Protein AF-A0AA37JAT9-F1 (afdb_monomer)

Secondary structure (DSSP, 8-state):
--HHHHHHHHHHHHHHHHTT-HHHHHHHHHTS-HHHHHHHHHHHHHHHHHHHHHH-GGGTT-SSPPP-HHHHHHHHHHHHHTHHHHTT-HHHHHHHHHHHHHH-SSTHHHHHHHHHHHHH-TT-HHHHHHHHHHHHHHHHHHHHHHHHHHHHHHHHHHS----------

Organism: NCBI:txid154046

pLDDT: mean 94.2, std 10.54, range [40.59, 98.81]

Solvent-accessible surface area (backbone atoms only — not comparable to full-atom values): 9039 Å² total; per-residue (Å²): 134,55,74,70,58,49,53,54,48,53,56,49,40,53,55,32,50,78,60,31,34,19,65,58,39,37,55,60,55,65,74,43,57,76,93,70,46,56,69,69,50,37,50,52,38,18,49,23,32,34,44,34,19,45,27,29,56,69,44,72,34,54,93,85,36,77,61,40,66,68,40,24,50,49,16,46,54,42,44,59,77,41,36,96,77,27,79,88,33,41,68,50,22,47,53,48,14,56,36,35,45,74,66,39,97,54,30,67,68,11,31,55,27,17,49,53,15,23,73,70,36,73,86,38,68,65,32,56,45,48,34,52,54,25,51,52,48,49,50,52,52,52,52,51,54,50,54,50,52,54,49,54,51,50,49,48,70,76,54,60,84,90,78,87,89,77,93,74,134

Radius of gyration: 22.41 Å; Cα contacts (8 Å, |Δi|>4): 179; chains: 1; bounding box: 37×34×90 Å

Nearest PDB structures (foldseek):
  3hym-assembly10_H  TM=7.065E-01  e=1.729E+00  Homo sapiens
  4j0u-assembly1_A  TM=6.835E-01  e=2.423E+00  Homo sapiens
  3zgq-assembly1_A  TM=6.623E-01  e=2.309E+00  Homo sapiens
  8tau-assembly1_S  TM=5.856E-01  e=1.359E+00  Homo sapiens
  6q6g-assembly1_Z  TM=4.031E-01  e=5.769E+00  Homo sapiens

Structure (mmCIF, N/CA/C/O backbone):
data_AF-A0AA37JAT9-F1
#
_entry.id   AF-A0AA37JAT9-F1
#
loop_
_atom_site.group_PDB
_atom_site.id
_atom_site.type_symbol
_atom_site.label_atom_id
_atom_site.label_alt_id
_atom_site.label_comp_id
_atom_site.label_asym_id
_atom_site.label_entity_id
_atom_site.label_seq_id
_atom_site.pdbx_PDB_ins_code
_atom_site.Cartn_x
_atom_site.Cartn_y
_atom_site.Cartn_z
_atom_site.occupancy
_atom_site.B_iso_or_equiv
_atom_site.auth_seq_id
_atom_site.auth_comp_id
_atom_site.auth_asym_id
_atom_site.auth_atom_id
_atom_site.pdbx_PDB_model_num
ATOM 1 N N . MET A 1 1 ? -19.771 2.301 15.778 1.00 84.62 1 MET A N 1
ATOM 2 C CA . MET A 1 1 ? -18.706 2.103 16.808 1.00 84.62 1 MET A CA 1
ATOM 3 C C . MET A 1 1 ? -18.424 3.403 17.576 1.00 84.62 1 MET A C 1
ATOM 5 O O . MET A 1 1 ? -18.535 4.468 16.978 1.00 84.62 1 MET A O 1
ATOM 9 N N . ASN A 1 2 ? -18.094 3.364 18.877 1.00 89.06 2 ASN A N 1
ATOM 10 C CA . ASN A 1 2 ? -17.697 4.569 19.630 1.00 89.06 2 ASN A CA 1
ATOM 11 C C . ASN A 1 2 ? -16.177 4.837 19.570 1.00 89.06 2 ASN A C 1
ATOM 13 O O . ASN A 1 2 ? -15.387 3.952 19.259 1.00 89.06 2 ASN A O 1
ATOM 17 N N . ARG A 1 3 ? -15.751 6.059 19.920 1.00 87.88 3 ARG A N 1
ATOM 18 C CA . ARG A 1 3 ? -14.344 6.493 19.802 1.00 87.88 3 ARG A CA 1
ATOM 19 C C . ARG A 1 3 ? -13.352 5.644 20.608 1.00 87.88 3 ARG A C 1
ATOM 21 O O . ARG A 1 3 ? -12.219 5.454 20.187 1.00 87.88 3 ARG A O 1
ATOM 28 N N . THR A 1 4 ? -13.743 5.163 21.786 1.00 93.25 4 THR A N 1
ATOM 29 C CA . THR A 1 4 ? -12.863 4.345 22.635 1.00 93.25 4 THR A CA 1
ATOM 30 C C . THR A 1 4 ? -12.699 2.937 22.072 1.00 93.25 4 THR A C 1
ATOM 32 O O . THR A 1 4 ? -11.610 2.376 22.150 1.00 93.25 4 THR A O 1
ATOM 35 N N . GLU A 1 5 ? -13.763 2.370 21.506 1.00 92.50 5 GLU A N 1
ATOM 36 C CA . GLU A 1 5 ? -13.711 1.091 20.790 1.00 92.50 5 GLU A CA 1
ATOM 37 C C . GLU A 1 5 ? -12.825 1.195 19.548 1.00 92.50 5 GLU A C 1
ATOM 39 O O . GLU A 1 5 ? -11.976 0.333 19.343 1.00 92.50 5 GLU A O 1
ATOM 44 N N . GLU A 1 6 ? -12.954 2.284 18.786 1.00 93.06 6 GLU A N 1
ATOM 45 C CA . GLU A 1 6 ? -12.131 2.551 17.604 1.00 93.06 6 GLU A CA 1
ATOM 46 C C . GLU A 1 6 ? -10.639 2.611 17.946 1.00 93.06 6 GLU A C 1
ATOM 48 O O . GLU A 1 6 ? -9.838 1.934 17.311 1.00 93.06 6 GLU A O 1
ATOM 53 N N . ILE A 1 7 ? -10.259 3.363 18.986 1.00 95.19 7 ILE A N 1
ATOM 54 C CA . ILE A 1 7 ? -8.855 3.473 19.417 1.00 95.19 7 ILE A CA 1
ATOM 55 C C . ILE A 1 7 ? -8.289 2.102 19.799 1.00 95.19 7 ILE A C 1
ATOM 57 O O . ILE A 1 7 ? -7.213 1.736 19.333 1.00 95.19 7 ILE A O 1
ATOM 61 N N . LYS A 1 8 ? -9.028 1.318 20.593 1.00 96.88 8 LYS A N 1
ATOM 62 C CA . LYS A 1 8 ? -8.596 -0.030 20.992 1.00 96.88 8 LYS A CA 1
ATOM 63 C C . LYS A 1 8 ? -8.449 -0.961 19.794 1.00 96.88 8 LYS A C 1
ATOM 65 O O . LYS A 1 8 ? -7.515 -1.757 19.752 1.00 96.88 8 LYS A O 1
ATOM 70 N N . LEU A 1 9 ? -9.365 -0.870 18.830 1.00 97.56 9 LEU A N 1
ATOM 71 C CA . LEU A 1 9 ? -9.269 -1.645 17.602 1.00 97.56 9 LEU A CA 1
ATOM 72 C C . LEU A 1 9 ? -8.021 -1.245 16.814 1.00 97.56 9 LEU A C 1
ATOM 74 O O . LEU A 1 9 ? -7.253 -2.118 16.438 1.00 97.56 9 LEU A O 1
ATOM 78 N N . LEU A 1 10 ? -7.772 0.049 16.613 1.00 97.31 10 LEU A N 1
ATOM 79 C CA . LEU A 1 10 ? -6.584 0.533 15.903 1.00 97.31 10 LEU A CA 1
ATOM 80 C C . LEU A 1 10 ? -5.285 0.049 16.558 1.00 97.31 10 LEU A C 1
ATOM 82 O O . LEU A 1 10 ? -4.396 -0.432 15.862 1.00 97.31 10 LEU A O 1
ATOM 86 N N . GLU A 1 11 ? -5.194 0.104 17.887 1.00 97.88 11 GLU A N 1
ATOM 87 C CA . GLU A 1 11 ? -4.058 -0.447 18.636 1.00 97.88 11 GLU A CA 1
ATOM 88 C C . GLU A 1 11 ? -3.897 -1.957 18.409 1.00 97.88 11 GLU A C 1
ATOM 90 O O . GLU A 1 11 ? -2.778 -2.443 18.230 1.00 97.88 11 GLU A O 1
ATOM 95 N N . GLN A 1 12 ? -5.002 -2.705 18.380 1.00 98.44 12 GLN A N 1
ATOM 96 C CA . GLN A 1 12 ? -4.990 -4.142 18.113 1.00 98.44 12 GLN A CA 1
ATOM 97 C C . GLN A 1 12 ? -4.560 -4.462 16.672 1.00 98.44 12 GLN A C 1
ATOM 99 O O . GLN A 1 12 ? -3.793 -5.401 16.458 1.00 98.44 12 GLN A O 1
ATOM 104 N N . LEU A 1 13 ? -4.997 -3.662 15.696 1.00 98.44 13 LEU A N 1
ATOM 105 C CA . LEU A 1 13 ? -4.606 -3.798 14.291 1.00 98.44 13 LEU A CA 1
ATOM 106 C C . LEU A 1 13 ? -3.102 -3.575 14.099 1.00 98.44 13 LEU A C 1
ATOM 108 O O . LEU A 1 13 ? -2.479 -4.285 13.317 1.00 98.44 13 LEU A O 1
ATOM 112 N N . GLU A 1 14 ? -2.491 -2.622 14.810 1.00 98.12 14 GLU A N 1
ATOM 113 C CA . GLU A 1 14 ? -1.032 -2.451 14.762 1.00 98.12 14 GLU A CA 1
ATOM 114 C C . GLU A 1 14 ? -0.293 -3.650 15.366 1.00 98.12 14 GLU A C 1
ATOM 116 O O . GLU A 1 14 ? 0.721 -4.081 14.816 1.00 98.12 14 GLU A O 1
ATOM 121 N N . GLN A 1 15 ? -0.811 -4.231 16.455 1.00 98.50 15 GLN A N 1
ATOM 122 C CA . GLN A 1 15 ? -0.214 -5.424 17.062 1.00 98.50 15 GLN A CA 1
ATOM 123 C C . GLN A 1 15 ? -0.232 -6.615 16.104 1.00 98.50 15 GLN A C 1
ATOM 125 O O . GLN A 1 15 ? 0.807 -7.242 15.906 1.00 98.50 15 GLN A O 1
ATOM 130 N N . TRP A 1 16 ? -1.380 -6.907 15.493 1.00 98.69 16 TRP A N 1
ATOM 131 C CA . TRP A 1 16 ? -1.501 -7.984 14.508 1.00 98.69 16 TRP A CA 1
ATOM 132 C C . TRP A 1 16 ? -0.636 -7.720 13.278 1.00 98.69 16 TRP A C 1
ATOM 134 O O . TRP A 1 16 ? 0.134 -8.584 12.871 1.00 98.69 16 TRP A O 1
ATOM 144 N N . ASN A 1 17 ? -0.650 -6.495 12.748 1.00 97.12 17 ASN A N 1
ATOM 145 C CA . ASN A 1 17 ? 0.204 -6.133 11.621 1.00 97.12 17 ASN A CA 1
ATOM 146 C C . ASN A 1 17 ? 1.697 -6.333 11.932 1.00 97.12 17 ASN A C 1
ATOM 148 O O . ASN A 1 17 ? 2.432 -6.786 11.068 1.00 97.12 17 ASN A O 1
ATOM 152 N N . SER A 1 18 ? 2.160 -6.016 13.146 1.00 97.44 18 SER A N 1
ATOM 153 C CA . SER A 1 18 ? 3.566 -6.228 13.538 1.00 97.44 18 SER A CA 1
ATOM 154 C C . SER A 1 18 ? 3.974 -7.697 13.700 1.00 97.44 18 SER A C 1
ATOM 156 O O . SER A 1 18 ? 5.163 -7.989 13.799 1.00 97.44 18 SER A O 1
ATOM 158 N N . LYS A 1 19 ? 3.001 -8.611 13.752 1.00 98.12 19 LYS A N 1
ATOM 159 C CA . LYS A 1 19 ? 3.200 -10.067 13.799 1.00 98.12 19 LYS A CA 1
ATOM 160 C C . LYS A 1 19 ? 2.926 -10.741 12.453 1.00 98.12 19 LYS A C 1
ATOM 162 O O . LYS A 1 19 ? 2.865 -11.970 12.393 1.00 98.12 19 LYS A O 1
ATOM 167 N N . ASP A 1 20 ? 2.720 -9.935 11.412 1.00 98.12 20 ASP A N 1
ATOM 168 C CA . ASP A 1 20 ? 2.294 -10.375 10.088 1.00 98.12 20 ASP A CA 1
ATOM 169 C C . ASP A 1 20 ? 0.974 -11.167 10.125 1.00 98.12 20 ASP A C 1
ATOM 171 O O . ASP A 1 20 ? 0.795 -12.130 9.393 1.00 98.12 20 ASP A O 1
ATOM 175 N N . GLU A 1 21 ? 0.046 -10.787 11.009 1.00 98.56 21 GLU A N 1
ATOM 176 C CA . GLU A 1 21 ? -1.297 -11.375 11.140 1.00 98.56 21 GLU A CA 1
ATOM 177 C C . GLU A 1 21 ? -2.312 -10.511 10.363 1.00 98.56 21 GLU A C 1
ATOM 179 O O . GLU A 1 21 ? -3.219 -9.877 10.919 1.00 98.56 21 GLU A O 1
ATOM 184 N N . TYR A 1 22 ? -2.127 -10.423 9.048 1.00 98.56 22 TYR A N 1
ATOM 185 C CA . TYR A 1 22 ? -2.890 -9.541 8.164 1.00 98.56 22 TYR A CA 1
ATOM 186 C C . TYR A 1 22 ? -4.332 -10.015 7.983 1.00 98.56 22 TYR A C 1
ATOM 188 O O . TYR A 1 22 ? -5.253 -9.193 8.031 1.00 98.56 22 TYR A O 1
ATOM 196 N N . SER A 1 23 ? -4.560 -11.327 7.883 1.00 98.62 23 SER A N 1
ATOM 197 C CA . SER A 1 23 ? -5.916 -11.890 7.792 1.00 98.62 23 SER A CA 1
ATOM 198 C C . SER A 1 23 ? -6.767 -11.556 9.020 1.00 98.62 23 SER A C 1
ATOM 200 O O . SER A 1 23 ? -7.964 -11.295 8.896 1.00 98.62 23 SER A O 1
ATO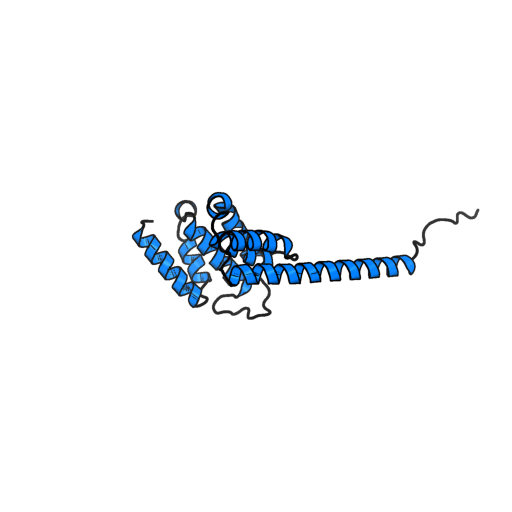M 202 N N . GLN A 1 24 ? -6.159 -11.492 10.211 1.00 98.62 24 GLN A N 1
ATOM 203 C CA . GLN A 1 24 ? -6.862 -11.090 11.436 1.00 98.62 24 GLN A CA 1
ATOM 204 C C . GLN A 1 24 ? -7.276 -9.617 11.394 1.00 98.62 24 GLN A C 1
ATOM 206 O O . GLN A 1 24 ? -8.388 -9.276 11.801 1.00 98.62 24 GLN A O 1
ATOM 211 N N . CYS A 1 25 ? -6.415 -8.749 10.851 1.00 98.75 25 CYS A N 1
ATOM 212 C CA . CYS A 1 25 ? -6.754 -7.345 10.635 1.00 98.75 25 CYS A CA 1
ATOM 213 C C . CYS A 1 25 ? -7.950 -7.200 9.686 1.00 98.75 25 CYS A C 1
ATOM 215 O O . CYS A 1 25 ? -8.886 -6.463 9.998 1.00 98.75 25 CYS A O 1
ATOM 217 N N . ILE A 1 26 ? -7.934 -7.922 8.560 1.00 98.81 26 ILE A N 1
ATOM 218 C CA . ILE A 1 26 ? -9.021 -7.919 7.570 1.00 98.81 26 ILE A CA 1
ATOM 219 C C . ILE A 1 26 ? -10.321 -8.370 8.230 1.00 98.81 26 ILE A C 1
ATOM 221 O O . ILE A 1 26 ? -11.290 -7.614 8.246 1.00 98.81 26 ILE A O 1
ATOM 225 N N . GLN A 1 27 ? -10.321 -9.544 8.866 1.00 98.69 27 GLN A N 1
ATOM 226 C CA . GLN A 1 27 ? -11.511 -10.101 9.508 1.00 98.69 27 GLN A CA 1
ATOM 227 C C . GLN A 1 27 ? -12.116 -9.140 10.542 1.00 98.69 27 GLN A C 1
ATOM 229 O O . GLN A 1 27 ? -13.336 -8.969 10.597 1.00 98.69 27 GLN A O 1
ATOM 234 N N . ALA A 1 28 ? -11.278 -8.504 11.363 1.00 98.50 28 ALA A N 1
ATOM 235 C CA . ALA A 1 28 ? -11.741 -7.589 12.398 1.00 98.50 28 ALA A CA 1
ATOM 236 C C . ALA A 1 28 ? -12.368 -6.311 11.824 1.00 98.50 28 ALA A C 1
ATOM 238 O O . ALA A 1 28 ? -13.386 -5.849 12.340 1.00 98.50 28 ALA A O 1
ATOM 239 N N . ILE A 1 29 ? -11.787 -5.740 10.764 1.00 98.44 29 ILE A N 1
ATOM 240 C CA . ILE A 1 29 ? -12.327 -4.527 10.137 1.00 98.44 29 ILE A CA 1
ATOM 241 C C . ILE A 1 29 ? -13.567 -4.856 9.299 1.00 98.44 29 ILE A C 1
ATOM 243 O O . ILE A 1 29 ? -14.531 -4.092 9.307 1.00 98.44 29 ILE A O 1
ATOM 247 N N . GLU A 1 30 ? -13.589 -5.987 8.596 1.00 98.31 30 GLU A N 1
ATOM 248 C CA . GLU A 1 30 ? -14.724 -6.361 7.749 1.00 98.31 30 GLU A CA 1
ATOM 249 C C . GLU A 1 30 ? -15.982 -6.725 8.532 1.00 98.31 30 GLU A C 1
ATOM 251 O O . GLU A 1 30 ? -17.090 -6.524 8.031 1.00 98.31 30 GLU A O 1
ATOM 256 N N . ALA A 1 31 ? -15.828 -7.162 9.785 1.00 97.88 31 ALA A N 1
ATOM 257 C CA . ALA A 1 31 ? -16.940 -7.335 10.715 1.00 97.88 31 ALA A CA 1
ATOM 258 C C . ALA A 1 31 ? -17.693 -6.020 11.006 1.00 97.88 31 ALA A C 1
ATOM 260 O O . ALA A 1 31 ? -18.841 -6.053 11.453 1.00 97.88 31 ALA A O 1
ATOM 261 N N . ILE A 1 32 ? -17.068 -4.867 10.751 1.00 97.25 32 ILE A N 1
ATOM 262 C CA . ILE A 1 32 ? -17.707 -3.553 10.827 1.00 97.25 32 ILE A CA 1
ATOM 263 C C . ILE A 1 32 ? -18.378 -3.266 9.475 1.00 97.25 32 ILE A C 1
ATOM 265 O O . ILE A 1 32 ? -17.716 -3.394 8.437 1.00 97.25 32 ILE A O 1
ATOM 269 N N . PRO A 1 33 ? -19.656 -2.840 9.446 1.00 96.94 33 PRO A N 1
ATOM 270 C CA . PRO A 1 33 ? -20.312 -2.413 8.213 1.00 96.94 33 PRO A CA 1
ATOM 271 C C . PRO A 1 33 ? -19.501 -1.338 7.489 1.00 96.94 33 PRO A C 1
ATOM 273 O O . PRO A 1 33 ? -18.974 -0.425 8.121 1.00 96.94 33 PRO A O 1
ATOM 276 N N . GLU A 1 34 ? -19.416 -1.414 6.162 1.00 95.12 34 GLU A N 1
ATOM 277 C CA . GLU A 1 34 ? -18.594 -0.504 5.352 1.00 95.12 34 GLU A CA 1
ATOM 278 C C . GLU A 1 34 ? -18.885 0.977 5.640 1.00 95.12 34 GLU A C 1
ATOM 280 O O . GLU A 1 34 ? -17.963 1.778 5.785 1.00 95.12 34 GLU A O 1
ATOM 285 N N . GLN A 1 35 ? -20.161 1.324 5.843 1.00 94.00 35 GLN A N 1
ATOM 286 C CA . GLN A 1 35 ? -20.597 2.694 6.130 1.00 94.00 35 GLN A CA 1
ATOM 287 C C . GLN A 1 35 ? -20.105 3.220 7.492 1.00 94.00 35 GLN A C 1
ATOM 289 O O . GLN A 1 35 ? -20.135 4.426 7.727 1.00 94.00 35 GLN A O 1
ATOM 294 N N . GLU A 1 36 ? -19.658 2.336 8.389 1.00 95.19 36 GLU A N 1
ATOM 295 C CA . GLU A 1 36 ? -19.163 2.672 9.728 1.00 95.19 36 GLU A CA 1
ATOM 296 C C . GLU A 1 36 ? -17.630 2.689 9.842 1.00 95.19 36 GLU A C 1
ATOM 298 O O . GLU A 1 36 ? -17.118 3.167 10.853 1.00 95.19 36 GLU A O 1
ATOM 303 N N . ARG A 1 37 ? -16.881 2.189 8.846 1.00 94.62 37 ARG A N 1
ATOM 304 C CA . ARG A 1 37 ? -15.409 2.064 8.928 1.00 94.62 37 ARG A CA 1
ATOM 305 C C . ARG A 1 37 ? -14.709 3.430 8.951 1.00 94.62 37 ARG A C 1
ATOM 307 O O . ARG A 1 37 ? -13.729 3.619 9.667 1.00 94.62 37 ARG A O 1
ATOM 314 N N . GLY A 1 38 ? -15.232 4.405 8.210 1.00 95.38 38 GLY A N 1
ATOM 315 C CA . GLY A 1 38 ? -14.601 5.719 8.073 1.00 95.38 38 GLY A CA 1
ATOM 316 C C . GLY A 1 38 ? -13.209 5.652 7.429 1.00 95.38 38 GLY A C 1
ATOM 317 O O . GLY A 1 38 ? -12.730 4.597 7.024 1.00 95.38 38 GLY A O 1
ATOM 318 N N . TYR A 1 39 ? -12.544 6.803 7.330 1.00 97.31 39 TYR A N 1
ATOM 319 C CA . TYR A 1 39 ? -11.276 6.938 6.607 1.00 97.31 39 TYR A CA 1
ATOM 320 C C . TYR A 1 39 ? -10.171 6.007 7.129 1.00 97.31 39 TYR A C 1
ATOM 322 O O . TYR A 1 39 ? -9.591 5.221 6.381 1.00 97.31 39 TYR A O 1
ATOM 330 N N . LEU A 1 40 ? -9.880 6.087 8.431 1.00 96.94 40 LEU A N 1
ATOM 331 C CA . LEU A 1 40 ? -8.696 5.452 8.999 1.00 96.94 40 LEU A CA 1
ATOM 332 C C . LEU A 1 40 ? -8.779 3.924 8.935 1.00 96.94 40 LEU A C 1
ATOM 334 O O . LEU A 1 40 ? -7.796 3.289 8.555 1.00 96.94 40 LEU A O 1
ATOM 338 N N . LEU A 1 41 ? -9.935 3.324 9.244 1.00 98.00 41 LEU A N 1
ATOM 339 C CA . LEU A 1 41 ? -10.089 1.873 9.122 1.00 98.00 41 LEU A CA 1
ATOM 340 C C . LEU A 1 41 ? -10.044 1.415 7.665 1.00 98.00 41 LEU A C 1
ATOM 342 O O . LEU A 1 41 ? -9.469 0.362 7.409 1.00 98.00 41 LEU A O 1
ATOM 346 N N . THR A 1 42 ? -10.563 2.191 6.709 1.00 98.50 42 THR A N 1
ATOM 347 C CA . THR A 1 42 ? -10.447 1.850 5.281 1.00 98.50 42 THR A CA 1
ATOM 348 C C . THR A 1 42 ? -8.987 1.823 4.825 1.00 98.50 42 THR A C 1
ATOM 350 O O . THR A 1 42 ? -8.564 0.868 4.173 1.00 98.50 42 THR A O 1
ATOM 353 N N . VAL A 1 43 ? -8.165 2.796 5.238 1.00 98.50 43 VAL A N 1
ATOM 354 C CA . VAL A 1 43 ? -6.722 2.782 4.924 1.00 98.50 43 VAL A CA 1
ATOM 355 C C . VAL A 1 43 ? -6.002 1.621 5.626 1.00 98.50 43 VAL A C 1
ATOM 357 O O . VAL A 1 43 ? -5.117 0.994 5.041 1.00 98.50 43 VAL A O 1
ATOM 360 N N . LYS A 1 44 ? -6.377 1.280 6.868 1.00 98.44 44 LYS A N 1
ATOM 361 C CA . LYS A 1 44 ? -5.813 0.117 7.583 1.00 98.44 44 LYS A CA 1
ATOM 362 C C . LYS A 1 44 ? -6.229 -1.215 6.951 1.00 98.44 44 LYS A C 1
ATOM 364 O O . LYS A 1 44 ? -5.400 -2.120 6.896 1.00 98.44 44 LYS A O 1
ATOM 369 N N . LEU A 1 45 ? -7.452 -1.311 6.429 1.00 98.81 45 LEU A N 1
ATOM 370 C CA . LEU A 1 45 ? -7.942 -2.471 5.686 1.00 98.81 45 LEU A CA 1
ATOM 371 C C . LEU A 1 45 ? -7.169 -2.646 4.381 1.00 98.81 45 LEU A C 1
ATOM 373 O O . LEU A 1 45 ? -6.656 -3.730 4.120 1.00 98.81 45 LEU A O 1
ATOM 377 N N . SER A 1 46 ? -6.988 -1.563 3.620 1.00 98.75 46 SER A N 1
ATOM 378 C CA . SER A 1 46 ? -6.138 -1.576 2.428 1.00 98.75 46 SER A CA 1
ATOM 379 C C . SER A 1 46 ? -4.711 -2.034 2.748 1.00 98.75 46 SER A C 1
ATOM 381 O O . SER A 1 46 ? -4.163 -2.880 2.040 1.00 98.75 46 SER A O 1
ATOM 383 N N . ARG A 1 47 ? -4.105 -1.547 3.847 1.00 98.69 47 ARG A N 1
ATOM 384 C CA . ARG A 1 47 ? -2.783 -2.028 4.287 1.00 98.69 47 ARG A CA 1
ATOM 385 C C . ARG A 1 47 ? -2.781 -3.534 4.522 1.00 98.69 47 ARG A C 1
ATOM 387 O O . ARG A 1 47 ? -1.852 -4.198 4.083 1.00 98.69 47 ARG A O 1
ATOM 394 N N . ALA A 1 48 ? -3.778 -4.054 5.230 1.00 98.75 48 ALA A N 1
ATOM 395 C CA . ALA A 1 48 ? -3.835 -5.474 5.544 1.00 98.75 48 ALA A CA 1
ATOM 396 C C . ALA A 1 48 ? -3.972 -6.324 4.271 1.00 98.75 48 ALA A C 1
ATOM 398 O O . ALA A 1 48 ? -3.225 -7.281 4.112 1.00 98.75 48 ALA A O 1
ATOM 399 N N . TYR A 1 49 ? -4.828 -5.919 3.328 1.00 98.81 49 TYR A N 1
ATOM 400 C CA . TYR A 1 49 ? -4.964 -6.588 2.032 1.00 98.81 49 TYR A CA 1
ATOM 401 C C . TYR A 1 49 ? -3.678 -6.562 1.205 1.00 98.81 49 TYR A C 1
ATOM 403 O O . TYR A 1 49 ? -3.225 -7.604 0.746 1.00 98.81 49 TYR A O 1
ATOM 411 N N . SER A 1 50 ? -3.056 -5.391 1.057 1.00 98.50 50 SER A N 1
ATOM 412 C CA . SER A 1 50 ? -1.805 -5.265 0.296 1.00 98.50 50 SER A CA 1
ATOM 413 C C . SER A 1 50 ? -0.652 -6.037 0.942 1.00 98.50 50 SER A C 1
ATOM 415 O O . SER A 1 50 ? 0.122 -6.677 0.239 1.00 98.50 50 SER A O 1
ATOM 417 N N . ASN A 1 51 ? -0.551 -6.043 2.272 1.00 98.19 51 ASN A N 1
ATOM 418 C CA . ASN A 1 51 ? 0.454 -6.845 2.963 1.00 98.19 51 ASN A CA 1
ATOM 419 C C . ASN A 1 51 ? 0.182 -8.351 2.825 1.00 98.19 51 ASN A C 1
ATOM 421 O O . ASN A 1 51 ? 1.119 -9.101 2.572 1.00 98.19 51 ASN A O 1
ATOM 425 N N . LEU A 1 52 ? 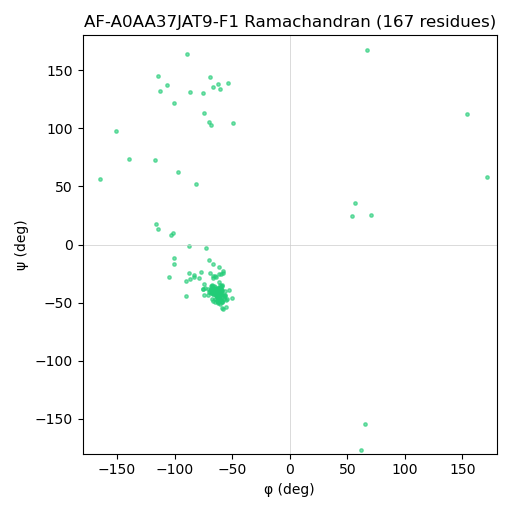-1.075 -8.794 2.936 1.00 98.44 52 LEU A N 1
ATOM 426 C CA . LEU A 1 52 ? -1.443 -10.196 2.724 1.00 98.44 52 LEU A CA 1
ATOM 427 C C . LEU A 1 52 ? -1.121 -10.645 1.293 1.00 98.44 52 LEU A C 1
ATOM 429 O O . LEU A 1 52 ? -0.570 -11.725 1.113 1.00 98.44 52 LEU A O 1
ATOM 433 N N . ALA A 1 53 ? -1.398 -9.795 0.301 1.00 98.06 53 ALA A N 1
ATOM 434 C CA . ALA A 1 53 ? -1.114 -10.069 -1.104 1.00 98.06 53 ALA A CA 1
ATOM 435 C C . ALA A 1 53 ? 0.377 -10.314 -1.368 1.00 98.06 53 ALA A C 1
ATOM 437 O O . ALA A 1 53 ? 0.736 -11.210 -2.125 1.00 98.06 53 ALA A O 1
ATOM 438 N N . VAL A 1 54 ? 1.241 -9.506 -0.747 1.00 97.19 54 VAL A N 1
ATOM 439 C CA . VAL A 1 54 ? 2.686 -9.499 -1.018 1.00 97.19 54 VAL A CA 1
ATOM 440 C C . VAL A 1 54 ? 3.440 -10.475 -0.118 1.00 97.19 54 VAL A C 1
ATOM 442 O O . VAL A 1 54 ? 4.307 -11.201 -0.587 1.00 97.19 54 VAL A O 1
ATOM 445 N N . LEU A 1 55 ? 3.128 -10.494 1.176 1.00 96.75 55 LEU A N 1
ATOM 446 C CA . LEU A 1 55 ? 3.915 -11.201 2.191 1.00 96.75 55 LEU A CA 1
ATOM 447 C C . LEU A 1 55 ? 3.246 -12.499 2.658 1.00 96.75 55 LEU A C 1
ATOM 449 O O . LEU A 1 55 ? 3.935 -13.426 3.091 1.00 96.75 55 LEU A O 1
AT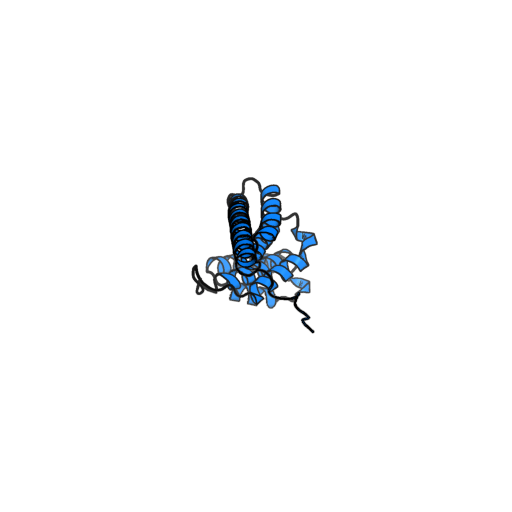OM 453 N N . GLY A 1 56 ? 1.916 -12.574 2.589 1.00 97.44 56 GLY A N 1
ATOM 454 C CA . GLY A 1 56 ? 1.144 -13.605 3.274 1.00 97.44 56 GLY A CA 1
ATOM 455 C C . GLY A 1 56 ? 1.202 -13.464 4.804 1.00 97.44 56 GLY A C 1
ATOM 456 O O . GLY A 1 56 ? 2.028 -12.729 5.355 1.00 97.44 56 GLY A O 1
ATOM 457 N N . ASP A 1 57 ? 0.331 -14.178 5.522 1.00 97.88 57 ASP A N 1
ATOM 458 C CA . ASP A 1 57 ? 0.424 -14.219 6.987 1.00 97.88 57 ASP A CA 1
ATOM 459 C C . ASP A 1 57 ? 1.753 -14.849 7.423 1.00 97.88 57 ASP A C 1
ATOM 461 O O . ASP A 1 57 ? 2.190 -15.848 6.853 1.00 97.88 57 ASP A O 1
ATOM 465 N N . HIS A 1 58 ? 2.405 -14.282 8.438 1.00 97.06 58 HIS A N 1
ATOM 466 C CA . HIS A 1 58 ? 3.712 -14.735 8.934 1.00 97.06 58 HIS A CA 1
ATOM 467 C C . HIS A 1 58 ? 4.808 -14.813 7.854 1.00 97.06 58 HIS A C 1
ATOM 469 O O . HIS A 1 58 ? 5.766 -15.577 7.997 1.00 97.06 58 HIS A O 1
ATOM 475 N N . GLY A 1 59 ? 4.672 -14.042 6.769 1.00 93.25 59 GLY A N 1
ATOM 476 C CA . GLY A 1 59 ? 5.669 -13.971 5.702 1.00 93.25 59 GLY A CA 1
ATOM 477 C C . GLY A 1 59 ? 5.762 -15.236 4.844 1.00 93.25 59 GLY A C 1
ATOM 478 O O . GLY A 1 59 ? 6.827 -15.510 4.290 1.00 93.25 59 GLY A O 1
ATOM 479 N N . VAL A 1 60 ? 4.691 -16.035 4.749 1.00 94.12 60 VAL A N 1
ATOM 480 C CA . VAL A 1 60 ? 4.693 -17.318 4.016 1.00 94.12 60 VAL A CA 1
ATOM 481 C C . VAL A 1 60 ? 5.073 -17.202 2.538 1.00 94.12 60 VAL A C 1
ATOM 483 O O . VAL A 1 60 ? 5.529 -18.192 1.969 1.00 94.12 60 VAL A O 1
ATOM 486 N N . HIS A 1 61 ? 4.920 -16.029 1.915 1.00 90.88 61 HIS A N 1
ATOM 487 C CA . HIS A 1 61 ? 5.322 -15.810 0.522 1.00 90.88 61 HIS A CA 1
ATOM 488 C C . HIS A 1 61 ? 6.842 -15.621 0.360 1.00 90.88 61 HIS A C 1
ATOM 490 O O . HIS A 1 61 ? 7.386 -15.914 -0.703 1.00 90.88 61 HIS A O 1
ATOM 496 N N . GLY A 1 62 ? 7.561 -15.200 1.407 1.00 89.69 62 GLY A N 1
ATOM 497 C CA . GLY A 1 62 ? 8.992 -14.895 1.319 1.00 89.69 62 GLY A CA 1
ATOM 498 C C . GLY A 1 62 ? 9.294 -13.687 0.420 1.00 89.69 62 GLY A C 1
ATOM 499 O O . GLY A 1 62 ? 8.468 -12.792 0.274 1.00 89.69 62 GLY A O 1
ATOM 500 N N . THR A 1 63 ? 10.502 -13.631 -0.153 1.00 85.69 63 THR A N 1
ATOM 501 C CA . THR A 1 63 ? 10.952 -12.502 -0.999 1.00 85.69 63 THR A CA 1
ATOM 502 C C . THR A 1 63 ? 10.589 -12.649 -2.471 1.00 85.69 63 THR A C 1
ATOM 504 O O . THR A 1 63 ? 10.486 -11.646 -3.168 1.00 85.69 63 THR A O 1
ATOM 507 N N . ASP A 1 64 ? 10.400 -13.888 -2.924 1.00 86.62 64 ASP A N 1
ATOM 508 C CA . ASP A 1 64 ? 10.215 -14.231 -4.339 1.00 86.62 64 ASP A CA 1
ATOM 509 C C . ASP A 1 64 ? 8.801 -14.782 -4.597 1.00 86.62 64 ASP A C 1
ATOM 511 O O . ASP A 1 64 ? 8.542 -15.417 -5.620 1.00 86.62 64 ASP A O 1
ATOM 515 N N . GLY A 1 65 ? 7.900 -14.604 -3.626 1.00 86.94 65 GLY A N 1
ATOM 516 C CA . GLY A 1 65 ? 6.518 -15.044 -3.717 1.00 86.94 65 GLY A CA 1
ATOM 517 C C . GLY A 1 65 ? 5.732 -14.234 -4.741 1.00 86.94 65 GLY A C 1
ATOM 518 O O . GLY A 1 65 ? 5.933 -13.030 -4.900 1.00 86.94 65 GLY A O 1
ATOM 519 N N . GLU A 1 66 ? 4.825 -14.913 -5.436 1.00 91.75 66 GLU A N 1
ATOM 520 C CA . GLU A 1 66 ? 3.893 -14.262 -6.350 1.00 91.75 66 GLU A CA 1
ATOM 521 C C . GLU A 1 66 ? 2.927 -13.371 -5.561 1.00 91.75 66 GLU A C 1
ATOM 523 O O . GLU A 1 66 ? 2.417 -13.760 -4.508 1.00 91.75 66 GLU A O 1
ATOM 528 N N . VAL A 1 67 ? 2.694 -12.161 -6.068 1.00 95.94 67 VAL A N 1
ATOM 529 C CA . VAL A 1 67 ? 1.726 -11.235 -5.481 1.00 95.94 67 VAL A CA 1
ATOM 530 C C . VAL A 1 67 ? 0.327 -11.700 -5.845 1.00 95.94 67 VAL A C 1
ATOM 532 O O . VAL A 1 67 ? 0.029 -11.907 -7.019 1.00 95.94 67 VAL A O 1
ATOM 535 N N . ASP A 1 68 ? -0.557 -11.793 -4.857 1.00 97.62 68 ASP A N 1
ATOM 536 C CA . ASP A 1 68 ? -1.976 -12.014 -5.129 1.00 97.62 68 ASP A CA 1
ATOM 537 C C . ASP A 1 68 ? -2.589 -10.766 -5.798 1.00 97.62 68 ASP A C 1
ATOM 539 O O . ASP A 1 68 ? -2.857 -9.744 -5.152 1.00 97.62 68 ASP A O 1
ATOM 543 N N . GLU A 1 69 ? -2.781 -10.846 -7.119 1.00 96.75 69 GLU A N 1
ATOM 544 C CA . GLU A 1 69 ? -3.281 -9.745 -7.952 1.00 96.75 69 GLU A CA 1
ATOM 545 C C . GLU A 1 69 ? -4.693 -9.280 -7.551 1.00 96.75 69 GLU A C 1
ATOM 547 O O . GLU A 1 69 ? -5.022 -8.092 -7.662 1.00 96.75 69 GLU A O 1
ATOM 552 N N . ASP A 1 70 ? -5.541 -10.185 -7.058 1.00 98.25 70 ASP A N 1
ATOM 553 C CA . ASP A 1 70 ? -6.902 -9.841 -6.653 1.00 98.25 70 ASP A CA 1
ATOM 554 C C . ASP A 1 70 ? -6.897 -9.067 -5.333 1.00 98.25 70 ASP A C 1
ATOM 556 O O . ASP A 1 70 ? -7.564 -8.031 -5.220 1.00 98.25 70 ASP A O 1
ATOM 560 N N . LEU A 1 71 ? -6.094 -9.505 -4.359 1.00 98.50 71 LEU A N 1
ATOM 561 C CA . LEU A 1 71 ? -5.958 -8.813 -3.076 1.00 98.50 71 LEU A CA 1
ATOM 562 C C . LEU A 1 71 ? -5.294 -7.439 -3.231 1.00 98.50 71 LEU A C 1
ATOM 564 O O . LEU A 1 71 ? -5.748 -6.470 -2.612 1.00 98.50 71 LEU A O 1
ATOM 568 N N . ILE A 1 72 ? -4.251 -7.312 -4.061 1.00 98.44 72 ILE A N 1
ATOM 569 C CA . ILE A 1 72 ? -3.577 -6.018 -4.253 1.00 98.44 72 ILE A CA 1
ATOM 570 C C . ILE A 1 72 ? -4.476 -5.016 -4.983 1.00 98.44 72 ILE A C 1
ATOM 572 O O . ILE A 1 72 ? -4.529 -3.842 -4.606 1.00 98.44 72 ILE A O 1
ATOM 576 N N . ARG A 1 73 ? -5.255 -5.470 -5.972 1.00 98.56 73 ARG A N 1
ATOM 577 C CA . ARG A 1 73 ? -6.249 -4.629 -6.648 1.00 98.56 73 ARG A CA 1
ATOM 578 C C . ARG A 1 73 ? -7.341 -4.187 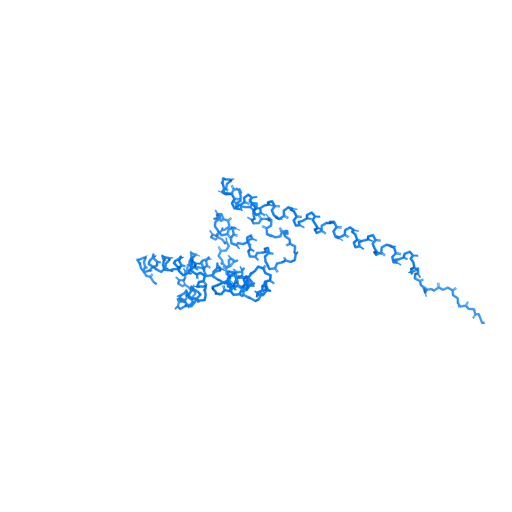-5.683 1.00 98.56 73 ARG A C 1
ATOM 580 O O . ARG A 1 73 ? -7.684 -3.008 -5.657 1.00 98.56 73 ARG A O 1
ATOM 587 N N . HIS A 1 74 ? -7.823 -5.091 -4.833 1.00 98.75 74 HIS A N 1
ATOM 588 C CA . HIS A 1 74 ? -8.806 -4.735 -3.817 1.00 98.75 74 HIS A CA 1
ATOM 589 C C . HIS A 1 74 ? -8.263 -3.703 -2.813 1.00 98.75 74 HIS A C 1
ATOM 591 O O . HIS A 1 74 ? -8.965 -2.763 -2.437 1.00 98.75 74 HIS A O 1
ATOM 597 N N . ALA A 1 75 ? -6.988 -3.810 -2.424 1.00 98.81 75 ALA A N 1
ATOM 598 C CA . ALA A 1 75 ? -6.334 -2.809 -1.583 1.00 98.81 75 ALA A CA 1
ATOM 599 C C . ALA A 1 75 ? -6.314 -1.413 -2.233 1.00 98.81 75 ALA A C 1
ATOM 601 O O . ALA A 1 75 ? -6.505 -0.416 -1.529 1.00 98.81 75 ALA A O 1
ATOM 602 N N . ILE A 1 76 ? -6.103 -1.337 -3.550 1.00 98.81 76 ILE A N 1
ATOM 603 C CA . ILE A 1 76 ? -6.155 -0.086 -4.319 1.00 98.81 76 ILE A CA 1
ATOM 604 C C . ILE A 1 76 ? -7.587 0.455 -4.368 1.00 98.81 76 ILE A C 1
ATOM 606 O O . ILE A 1 76 ? -7.788 1.624 -4.048 1.00 98.81 76 ILE A O 1
ATOM 610 N N . ASP A 1 77 ? -8.586 -0.379 -4.669 1.00 98.75 77 ASP A N 1
ATOM 611 C CA . ASP A 1 77 ? -9.998 0.037 -4.711 1.00 98.75 77 ASP A CA 1
ATOM 612 C C . ASP A 1 77 ? -10.454 0.654 -3.377 1.00 98.75 77 ASP A C 1
ATOM 614 O O . ASP A 1 77 ? -11.147 1.676 -3.344 1.00 98.75 77 ASP A O 1
ATOM 618 N N . LEU A 1 78 ? -10.009 0.079 -2.255 1.00 98.81 78 LEU A N 1
ATOM 619 C CA . LEU A 1 78 ?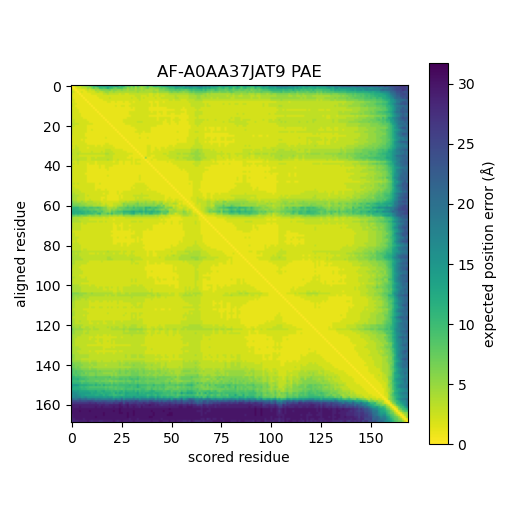 -10.256 0.626 -0.922 1.00 98.81 78 LEU A CA 1
ATOM 620 C C . LEU A 1 78 ? -9.634 2.018 -0.741 1.00 98.81 78 LEU A C 1
ATOM 622 O O . LEU A 1 78 ? -10.296 2.906 -0.203 1.00 98.81 78 LEU A O 1
ATOM 626 N N . LEU A 1 79 ? -8.397 2.243 -1.193 1.00 98.75 79 LEU A N 1
ATOM 627 C CA . LEU A 1 79 ? -7.748 3.560 -1.109 1.00 98.75 79 LEU A CA 1
ATOM 628 C C . LEU A 1 79 ? -8.443 4.583 -2.006 1.00 98.75 79 LEU A C 1
ATOM 630 O O . LEU A 1 79 ? -8.682 5.709 -1.566 1.00 98.75 79 LEU A O 1
ATOM 634 N N . GLU A 1 80 ? -8.812 4.182 -3.220 1.00 98.62 80 GLU A N 1
ATOM 635 C CA . GLU A 1 80 ? -9.549 5.011 -4.174 1.00 98.62 80 GLU A CA 1
ATOM 636 C C . GLU A 1 80 ? -10.902 5.458 -3.612 1.00 98.62 80 GLU A C 1
ATOM 638 O O . GLU A 1 80 ? -11.268 6.630 -3.741 1.00 98.62 80 GLU A O 1
ATOM 643 N N . SER A 1 81 ? -11.612 4.573 -2.901 1.00 98.44 81 SER A N 1
ATOM 644 C CA . SER A 1 81 ? -12.903 4.896 -2.273 1.00 98.44 81 SER A CA 1
ATOM 645 C C . SER A 1 81 ? -12.833 6.066 -1.280 1.00 98.44 81 SER A C 1
ATOM 647 O O . SER A 1 81 ? -13.825 6.766 -1.069 1.00 98.44 81 SER A O 1
ATOM 649 N N . VAL A 1 82 ? -11.651 6.319 -0.707 1.00 98.44 82 VAL A N 1
ATOM 650 C CA . VAL A 1 82 ? -11.394 7.401 0.254 1.00 98.44 82 VAL A CA 1
ATOM 651 C C . VAL A 1 82 ? -10.401 8.448 -0.262 1.00 98.44 82 VAL A C 1
ATOM 653 O O . VAL A 1 82 ? -9.878 9.246 0.520 1.00 98.44 82 VAL A O 1
ATOM 656 N N . ARG A 1 83 ? -10.165 8.505 -1.580 1.00 98.44 83 ARG A N 1
ATOM 657 C CA . ARG A 1 83 ? -9.220 9.438 -2.220 1.00 98.44 83 ARG A CA 1
ATOM 658 C C . ARG A 1 83 ? -9.415 10.888 -1.781 1.00 98.44 83 ARG A C 1
ATOM 660 O O . ARG A 1 83 ? -8.447 11.561 -1.447 1.00 98.44 83 ARG A O 1
ATOM 667 N N . THR A 1 84 ? -10.659 11.366 -1.747 1.00 98.06 84 THR A N 1
ATOM 668 C CA . THR A 1 84 ? -10.979 12.765 -1.397 1.00 98.06 84 THR A CA 1
ATOM 669 C C . THR A 1 84 ? -10.554 13.144 0.022 1.00 98.06 84 THR A C 1
ATOM 671 O O . THR A 1 84 ? -10.326 14.317 0.303 1.00 98.06 84 THR A O 1
ATOM 674 N N . GLN A 1 85 ? -10.445 12.164 0.922 1.00 98.12 85 GLN A N 1
ATOM 675 C CA . GLN A 1 85 ? -9.954 12.352 2.286 1.00 98.12 85 GLN A CA 1
ATOM 676 C C . GLN A 1 85 ? -8.432 12.166 2.374 1.00 98.12 85 GLN A C 1
ATOM 678 O O . GLN A 1 85 ? -7.800 12.802 3.214 1.00 98.12 85 GLN A O 1
ATOM 683 N N . GLY A 1 86 ? -7.859 11.302 1.528 1.00 97.94 86 GLY A N 1
ATOM 684 C CA . GLY A 1 86 ? -6.479 10.832 1.644 1.00 97.94 86 GLY A CA 1
ATOM 685 C C . GLY A 1 86 ? -5.443 11.482 0.728 1.00 97.94 86 GLY A C 1
ATOM 686 O O . GLY A 1 86 ? -4.258 11.393 1.022 1.00 97.94 86 GLY A O 1
ATOM 687 N N . GLU A 1 87 ? -5.822 12.173 -0.348 1.00 96.69 87 GLU A N 1
ATOM 688 C CA . GLU A 1 87 ? -4.842 12.692 -1.324 1.00 96.69 87 GLU A CA 1
ATOM 689 C C . GLU A 1 87 ? -3.813 13.676 -0.725 1.00 96.69 87 GLU A C 1
ATOM 691 O O . GLU A 1 87 ? -2.690 13.767 -1.217 1.00 96.69 87 GLU A O 1
ATOM 696 N N . ASN A 1 88 ? -4.160 14.352 0.378 1.00 97.75 88 ASN A N 1
ATOM 697 C CA . ASN A 1 88 ? -3.271 15.244 1.136 1.00 97.75 88 ASN A CA 1
ATOM 698 C C . ASN A 1 88 ? -2.691 14.598 2.414 1.00 97.75 88 ASN A C 1
ATOM 700 O O . ASN A 1 88 ? -2.096 15.290 3.240 1.00 97.75 88 ASN A O 1
ATOM 704 N N . ASP A 1 89 ? -2.874 13.290 2.604 1.00 98.44 89 ASP A N 1
ATOM 705 C CA . ASP A 1 89 ? -2.313 12.512 3.710 1.00 98.44 89 ASP A CA 1
ATOM 706 C C . ASP A 1 89 ? -1.064 11.747 3.226 1.00 98.44 89 ASP A C 1
ATOM 708 O O . ASP A 1 89 ? -1.157 10.934 2.293 1.00 98.44 89 ASP A O 1
ATOM 712 N N . PRO A 1 90 ? 0.119 11.964 3.837 1.00 98.38 90 PRO A N 1
ATOM 713 C CA . PRO A 1 90 ? 1.327 11.230 3.470 1.00 98.38 90 PRO A CA 1
ATOM 714 C C . PRO A 1 90 ? 1.166 9.714 3.637 1.00 98.38 90 PRO A C 1
ATOM 716 O O . PRO A 1 90 ? 1.677 8.951 2.819 1.00 98.38 90 PRO A O 1
ATOM 719 N N . TYR A 1 91 ? 0.421 9.250 4.644 1.00 98.19 91 TYR A N 1
ATOM 720 C CA . TYR A 1 91 ? 0.251 7.820 4.881 1.00 98.19 91 TYR A CA 1
ATOM 721 C C . TYR A 1 91 ? -0.596 7.160 3.787 1.00 98.19 91 TYR A C 1
ATOM 723 O O . TYR A 1 91 ? -0.232 6.088 3.304 1.00 98.19 91 TYR A O 1
ATOM 731 N N . TRP A 1 92 ? -1.672 7.798 3.323 1.00 98.75 92 TRP A N 1
ATOM 732 C CA . TRP A 1 92 ? -2.463 7.285 2.197 1.00 98.75 92 TRP A CA 1
ATOM 733 C C . TRP A 1 92 ? -1.656 7.250 0.899 1.00 98.75 92 TRP A C 1
ATOM 735 O O . TRP A 1 92 ? -1.648 6.223 0.220 1.00 98.75 92 TRP A O 1
ATOM 745 N N . ASN A 1 93 ? -0.893 8.311 0.606 1.00 98.75 93 ASN A N 1
ATOM 746 C CA . ASN A 1 93 ? -0.002 8.335 -0.557 1.00 98.75 93 ASN A CA 1
ATOM 747 C C . ASN A 1 93 ? 1.069 7.236 -0.471 1.00 98.75 93 ASN A C 1
ATOM 749 O O . ASN A 1 93 ? 1.345 6.579 -1.472 1.00 98.75 93 ASN A O 1
ATOM 753 N N . SER A 1 94 ? 1.603 6.954 0.724 1.00 98.50 94 SER A N 1
ATOM 754 C CA . SER A 1 94 ? 2.520 5.825 0.928 1.00 98.50 94 SER A CA 1
ATOM 755 C C . SER A 1 94 ? 1.869 4.482 0.575 1.00 98.50 94 SER A C 1
ATOM 757 O O . SER A 1 94 ? 2.474 3.657 -0.111 1.00 98.50 94 SER A O 1
ATOM 759 N N . ARG A 1 95 ? 0.610 4.262 0.987 1.00 98.62 95 ARG A N 1
ATOM 760 C CA . ARG A 1 95 ? -0.114 3.013 0.708 1.00 98.62 95 ARG A CA 1
ATOM 761 C C . ARG A 1 95 ? -0.455 2.870 -0.768 1.00 98.62 95 ARG A C 1
ATOM 763 O O . ARG A 1 95 ? -0.317 1.765 -1.289 1.00 98.62 95 ARG A O 1
ATOM 770 N N . MET A 1 96 ? -0.833 3.957 -1.438 1.00 98.69 96 MET A N 1
ATOM 771 C CA . MET A 1 96 ? -1.029 3.954 -2.887 1.00 98.69 96 MET A CA 1
ATOM 772 C C . MET A 1 96 ? 0.272 3.663 -3.629 1.00 98.69 96 MET A C 1
ATOM 774 O O . MET A 1 96 ? 0.287 2.783 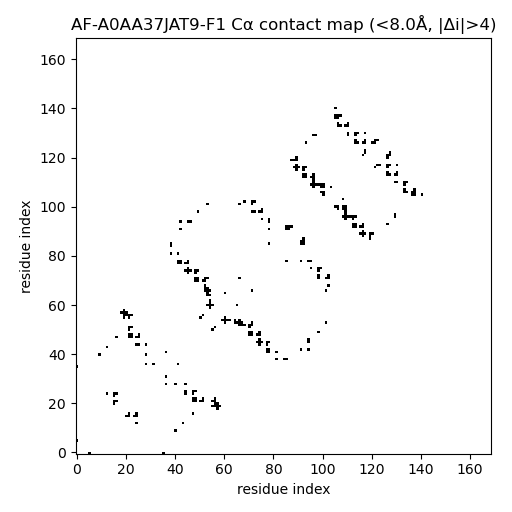-4.481 1.00 98.69 96 MET A O 1
ATOM 778 N N . GLY A 1 97 ? 1.372 4.328 -3.264 1.00 98.56 97 GLY A N 1
ATOM 779 C CA . GLY A 1 97 ? 2.677 4.131 -3.894 1.00 98.56 97 GLY A CA 1
ATOM 780 C C . GLY A 1 97 ? 3.125 2.671 -3.868 1.00 98.56 97 GLY A C 1
ATOM 781 O O . GLY A 1 97 ? 3.368 2.087 -4.922 1.00 98.56 97 GLY A O 1
ATOM 782 N N . TYR A 1 98 ? 3.151 2.047 -2.685 1.00 98.19 98 TYR A N 1
ATOM 783 C CA . TYR A 1 98 ? 3.520 0.633 -2.574 1.00 98.19 98 TYR A CA 1
ATOM 784 C C . TYR A 1 98 ? 2.523 -0.300 -3.267 1.00 98.19 98 TYR A C 1
ATOM 786 O O . TYR A 1 98 ? 2.945 -1.225 -3.953 1.00 98.19 98 TYR A O 1
ATOM 794 N N . SER A 1 99 ? 1.213 -0.065 -3.139 1.00 98.31 99 SER A N 1
ATOM 795 C CA . SER A 1 99 ? 0.225 -0.958 -3.763 1.00 98.31 99 SER A CA 1
ATOM 796 C C . SER A 1 99 ? 0.292 -0.900 -5.289 1.00 98.31 99 SER A C 1
ATOM 798 O O . SER A 1 99 ? 0.257 -1.936 -5.942 1.00 98.31 99 SER A O 1
ATOM 800 N N . CYS A 1 100 ? 0.457 0.293 -5.871 1.00 98.44 100 CYS A N 1
ATOM 801 C CA . CYS A 1 100 ? 0.631 0.460 -7.312 1.00 98.44 100 CYS A CA 1
ATOM 802 C C . CYS A 1 100 ? 1.930 -0.168 -7.823 1.00 98.44 100 CYS A C 1
ATOM 804 O O . CYS A 1 100 ? 1.916 -0.728 -8.915 1.00 98.44 100 CYS A O 1
ATOM 806 N N . LEU A 1 101 ? 3.019 -0.101 -7.048 1.00 97.44 101 LEU A N 1
ATOM 807 C CA . LEU A 1 101 ? 4.290 -0.726 -7.424 1.00 97.44 101 LEU A CA 1
ATOM 808 C C . LEU A 1 101 ? 4.152 -2.248 -7.541 1.00 97.44 101 LEU A C 1
ATOM 810 O O . LEU A 1 101 ? 4.733 -2.846 -8.435 1.00 97.44 101 LEU A O 1
ATOM 814 N N . MET A 1 102 ? 3.359 -2.859 -6.658 1.00 96.06 102 MET A N 1
ATOM 815 C CA . MET A 1 102 ? 3.132 -4.306 -6.677 1.00 96.06 102 MET A CA 1
ATOM 816 C C . MET A 1 102 ? 2.046 -4.736 -7.673 1.00 96.06 102 MET A C 1
ATOM 818 O O . MET A 1 102 ? 2.067 -5.870 -8.135 1.00 96.06 102 MET A O 1
ATOM 822 N N . ALA A 1 103 ? 1.089 -3.861 -7.996 1.00 96.88 103 ALA A N 1
ATOM 823 C CA . ALA A 1 103 ? -0.038 -4.189 -8.872 1.00 96.88 103 ALA A CA 1
ATOM 824 C C . ALA A 1 103 ? 0.253 -3.991 -10.366 1.00 96.88 103 ALA A C 1
ATOM 826 O O . ALA A 1 103 ? -0.364 -4.641 -11.211 1.00 96.88 103 ALA A O 1
ATOM 827 N N . TYR A 1 104 ? 1.134 -3.053 -10.716 1.00 96.19 104 TYR A N 1
ATOM 828 C CA . TYR A 1 104 ? 1.351 -2.657 -12.103 1.00 96.19 104 TYR A CA 1
ATOM 829 C C . TYR A 1 104 ? 2.749 -3.015 -12.580 1.00 96.19 104 TYR A C 1
ATOM 831 O O . TYR A 1 104 ? 3.727 -2.899 -11.855 1.00 96.19 104 TYR A O 1
ATOM 839 N N . ARG A 1 105 ? 2.848 -3.384 -13.861 1.00 93.81 105 ARG A N 1
ATOM 840 C CA . ARG A 1 105 ? 4.138 -3.694 -14.495 1.00 93.81 105 ARG A CA 1
ATOM 841 C C . ARG A 1 105 ? 5.081 -2.500 -14.586 1.00 93.81 105 ARG A C 1
ATOM 843 O O . ARG A 1 105 ? 6.278 -2.713 -14.696 1.00 93.81 105 ARG A O 1
ATOM 850 N N . SER A 1 106 ? 4.532 -1.287 -14.634 1.00 96.88 106 SER A N 1
ATOM 851 C CA . SER A 1 106 ? 5.316 -0.060 -14.703 1.00 96.88 106 SER A CA 1
ATOM 852 C C . SER A 1 106 ? 5.271 0.671 -13.372 1.00 96.88 106 SER A C 1
ATOM 854 O O . SER A 1 106 ? 4.191 0.855 -12.799 1.00 96.88 106 SER A O 1
ATOM 856 N N . ALA A 1 107 ? 6.418 1.180 -12.931 1.00 97.94 107 ALA A N 1
ATOM 857 C CA . ALA A 1 10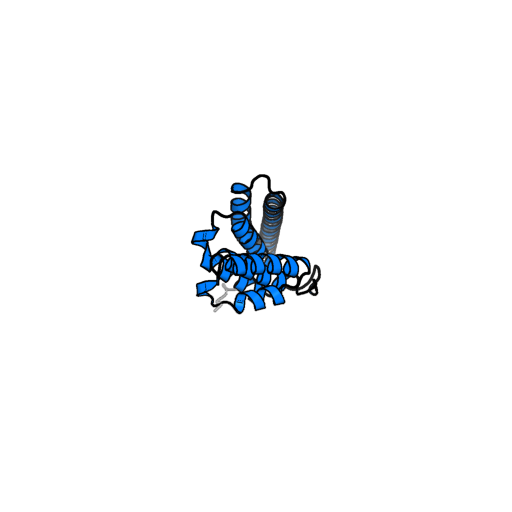7 ? 6.528 1.985 -11.719 1.00 97.94 107 ALA A CA 1
ATOM 858 C C . ALA A 1 107 ? 5.935 3.402 -11.866 1.00 97.94 107 ALA A C 1
ATOM 860 O O . ALA A 1 107 ? 5.875 4.147 -10.889 1.00 97.94 107 ALA A O 1
ATOM 861 N N . ALA A 1 108 ? 5.446 3.796 -13.049 1.00 98.38 108 ALA A N 1
ATOM 862 C CA . ALA A 1 108 ? 4.984 5.161 -13.321 1.00 98.38 108 ALA A CA 1
ATOM 863 C C . ALA A 1 108 ? 3.877 5.637 -12.365 1.00 98.38 108 ALA A C 1
ATOM 865 O O . ALA A 1 108 ? 3.939 6.747 -11.839 1.00 98.38 108 ALA A O 1
ATOM 866 N N . THR A 1 109 ? 2.870 4.801 -12.100 1.00 98.25 109 THR A N 1
ATOM 867 C CA . THR A 1 109 ? 1.783 5.167 -11.179 1.00 98.25 109 THR A CA 1
ATOM 868 C C . THR A 1 109 ? 2.270 5.234 -9.734 1.00 98.25 109 THR A C 1
ATOM 870 O O . THR A 1 109 ? 1.911 6.162 -9.012 1.00 98.25 109 THR A O 1
ATOM 873 N N . ALA A 1 110 ? 3.117 4.288 -9.318 1.00 98.69 110 ALA A N 1
ATOM 874 C CA . ALA A 1 110 ? 3.729 4.303 -7.993 1.00 98.69 110 ALA A CA 1
ATOM 875 C C . ALA A 1 110 ? 4.566 5.572 -7.774 1.00 98.69 110 ALA A C 1
ATOM 877 O O . ALA A 1 110 ? 4.476 6.193 -6.715 1.00 98.69 110 ALA A O 1
ATOM 878 N N . TYR A 1 111 ? 5.303 6.000 -8.801 1.00 98.75 111 TYR A N 1
ATOM 879 C CA . TYR A 1 111 ? 6.150 7.187 -8.769 1.00 98.75 111 TYR A CA 1
ATOM 880 C C . TYR A 1 111 ? 5.367 8.473 -8.495 1.00 98.75 111 TYR A C 1
ATOM 882 O O . TYR A 1 111 ? 5.813 9.311 -7.711 1.00 98.75 111 TYR A O 1
ATOM 890 N N . GLU A 1 112 ? 4.184 8.641 -9.093 1.00 98.69 112 GLU A N 1
ATOM 891 C CA . GLU A 1 112 ? 3.348 9.819 -8.837 1.00 98.69 112 GLU A CA 1
ATOM 892 C C . GLU A 1 112 ? 2.935 9.909 -7.362 1.00 98.69 112 GLU A C 1
ATOM 894 O O . GLU A 1 112 ? 3.124 10.951 -6.729 1.00 98.69 112 GLU A O 1
ATOM 899 N N . TYR A 1 113 ? 2.478 8.803 -6.769 1.00 98.75 113 TYR A N 1
ATOM 900 C CA . TYR A 1 113 ? 2.138 8.773 -5.344 1.00 98.75 113 TYR A CA 1
ATOM 901 C C . TYR A 1 113 ? 3.363 8.903 -4.437 1.00 98.75 113 TYR A C 1
ATOM 903 O O . TYR A 1 113 ? 3.288 9.566 -3.403 1.00 98.75 113 TYR A O 1
ATOM 911 N N . ALA A 1 114 ? 4.505 8.334 -4.828 1.00 98.75 114 ALA A N 1
ATOM 912 C CA . ALA A 1 114 ? 5.759 8.480 -4.098 1.00 98.75 114 ALA A CA 1
ATOM 913 C C . ALA A 1 114 ? 6.211 9.949 -4.044 1.00 98.75 114 ALA A C 1
ATOM 915 O O . ALA A 1 114 ? 6.592 10.438 -2.980 1.00 98.75 114 ALA A O 1
ATOM 916 N N . LYS A 1 115 ? 6.093 10.689 -5.155 1.00 98.75 115 LYS A N 1
ATOM 917 C CA . LYS A 1 115 ? 6.362 12.135 -5.195 1.00 98.75 115 LYS A CA 1
ATOM 918 C C . LYS A 1 115 ? 5.390 12.924 -4.323 1.00 98.75 115 LYS A C 1
ATOM 920 O O . LYS A 1 115 ? 5.829 13.821 -3.607 1.00 98.75 115 LYS A O 1
ATOM 925 N N . CYS A 1 116 ? 4.095 12.601 -4.351 1.00 98.69 116 CYS A N 1
ATOM 926 C CA . CYS A 1 116 ? 3.107 13.236 -3.474 1.00 98.69 116 CYS A CA 1
ATOM 927 C C . CYS A 1 116 ? 3.419 12.982 -1.993 1.00 98.69 116 CYS A C 1
ATOM 929 O O . CYS A 1 116 ? 3.433 13.924 -1.202 1.00 98.69 116 CYS A O 1
ATOM 931 N N . TRP A 1 117 ? 3.745 11.741 -1.621 1.00 98.75 117 TRP A N 1
ATOM 932 C CA . TRP A 1 117 ? 4.175 11.403 -0.264 1.00 98.75 117 TRP A CA 1
ATOM 933 C C . TRP A 1 117 ? 5.424 12.193 0.138 1.00 98.75 117 TRP A C 1
ATOM 935 O O . TRP A 1 117 ? 5.414 12.847 1.179 1.00 98.75 117 TRP A O 1
ATOM 945 N N . LEU A 1 118 ? 6.461 12.215 -0.705 1.00 98.75 118 LEU A N 1
ATOM 946 C CA . LEU A 1 118 ? 7.693 12.953 -0.428 1.00 98.75 118 LEU A CA 1
ATOM 947 C C . LEU A 1 118 ? 7.454 14.466 -0.308 1.00 98.75 118 LEU A C 1
ATOM 949 O O . LEU A 1 118 ? 8.055 15.117 0.539 1.00 98.75 118 LEU A O 1
ATOM 953 N N . ALA A 1 119 ? 6.556 15.038 -1.111 1.00 98.62 119 ALA A N 1
ATOM 954 C CA . ALA A 1 119 ? 6.204 16.453 -1.011 1.00 98.62 119 ALA A CA 1
ATOM 955 C C . ALA A 1 119 ? 5.504 16.791 0.318 1.00 98.62 119 ALA A C 1
ATOM 957 O O . ALA A 1 119 ? 5.726 17.867 0.874 1.00 98.62 119 ALA A O 1
ATOM 958 N N . LEU A 1 120 ? 4.675 15.878 0.833 1.00 98.50 120 LEU A N 1
ATOM 959 C CA . LEU A 1 120 ? 3.977 16.025 2.114 1.00 98.50 120 LEU A CA 1
ATOM 960 C C . LEU A 1 120 ? 4.882 15.723 3.321 1.00 98.50 120 LEU A C 1
ATOM 962 O O . LEU A 1 120 ? 4.668 16.278 4.398 1.00 98.50 120 LEU A O 1
ATOM 966 N N . ALA A 1 121 ? 5.885 14.857 3.151 1.00 98.25 121 ALA A N 1
ATOM 967 C CA . ALA A 1 121 ? 6.810 14.415 4.193 1.00 98.25 121 ALA A CA 1
ATOM 968 C C . ALA A 1 121 ? 8.260 14.321 3.657 1.00 98.25 121 ALA A C 1
ATOM 970 O O . ALA A 1 121 ? 8.779 13.221 3.457 1.00 98.25 121 ALA A O 1
ATOM 971 N N . PRO A 1 122 ? 8.946 15.459 3.436 1.00 98.31 122 PRO A N 1
ATOM 972 C CA . PRO A 1 122 ? 10.246 15.494 2.749 1.00 98.31 122 PRO A CA 1
ATOM 973 C C . PRO A 1 122 ? 11.381 14.808 3.517 1.00 98.31 122 PRO A C 1
ATOM 975 O O . PRO A 1 122 ? 12.324 14.300 2.907 1.00 98.31 122 PRO A O 1
ATOM 978 N N . ASP A 1 123 ? 11.280 14.770 4.846 1.00 98.12 123 ASP A N 1
ATOM 979 C CA . ASP A 1 123 ? 12.272 14.151 5.728 1.00 98.12 123 ASP A CA 1
ATOM 980 C C . ASP A 1 123 ? 12.027 12.648 5.948 1.00 98.12 123 ASP A C 1
ATOM 982 O O . ASP A 1 123 ? 12.805 12.010 6.656 1.00 98.12 123 ASP A O 1
ATOM 986 N N . ASP A 1 124 ? 10.964 12.070 5.368 1.00 98.31 124 ASP A N 1
ATOM 987 C CA . ASP A 1 124 ? 10.646 10.646 5.496 1.00 98.31 124 ASP A CA 1
ATOM 988 C C . ASP A 1 124 ? 11.606 9.798 4.634 1.00 98.31 124 ASP A C 1
ATOM 990 O O . ASP A 1 124 ? 11.548 9.847 3.396 1.00 98.31 124 ASP A O 1
ATOM 994 N N . PRO A 1 125 ? 12.487 8.981 5.245 1.00 98.44 125 PRO A N 1
ATOM 995 C CA . PRO A 1 125 ? 13.444 8.177 4.493 1.00 98.44 125 PRO A CA 1
ATOM 996 C C . PRO A 1 125 ? 12.782 7.131 3.591 1.00 98.44 125 PRO A C 1
ATOM 998 O O . PRO A 1 125 ? 13.361 6.760 2.567 1.00 98.44 125 PRO A O 1
ATOM 1001 N N . ALA A 1 126 ? 11.590 6.643 3.950 1.00 98.31 126 ALA A N 1
ATOM 1002 C CA . ALA A 1 126 ? 10.860 5.659 3.162 1.00 98.31 126 ALA A CA 1
ATOM 1003 C C . ALA A 1 126 ? 10.226 6.303 1.923 1.00 98.31 126 ALA A C 1
ATOM 1005 O O . ALA A 1 126 ? 10.314 5.723 0.840 1.00 98.31 126 ALA A O 1
ATOM 1006 N N . ALA A 1 127 ? 9.710 7.533 2.038 1.00 98.56 127 ALA A N 1
ATOM 1007 C CA . ALA A 1 127 ? 9.247 8.307 0.884 1.00 98.56 127 ALA A CA 1
ATOM 1008 C C . ALA A 1 127 ? 10.391 8.559 -0.108 1.00 98.56 127 ALA A C 1
ATOM 1010 O O . ALA A 1 127 ? 10.268 8.286 -1.303 1.00 98.56 127 ALA A O 1
ATOM 1011 N N . GLN A 1 128 ? 11.545 9.007 0.400 1.00 98.69 128 GLN A N 1
ATOM 1012 C CA . GLN A 1 128 ? 12.742 9.221 -0.416 1.00 98.69 128 GLN A CA 1
ATOM 1013 C C . GLN A 1 128 ? 13.222 7.930 -1.086 1.00 98.69 128 GLN A C 1
ATOM 1015 O O . GLN A 1 128 ? 13.684 7.963 -2.225 1.00 98.69 128 GLN A O 1
ATOM 1020 N N . LYS A 1 129 ? 13.148 6.795 -0.378 1.00 98.56 129 LYS A N 1
ATOM 1021 C CA . LYS A 1 129 ? 13.518 5.492 -0.934 1.00 98.56 129 LYS A CA 1
ATOM 1022 C C . LYS A 1 129 ? 12.577 5.093 -2.066 1.00 98.56 129 LYS A C 1
ATOM 1024 O O . LYS A 1 129 ? 13.073 4.770 -3.135 1.00 98.56 129 LYS A O 1
ATOM 1029 N N . LEU A 1 130 ? 11.263 5.165 -1.860 1.00 98.44 130 LEU A N 1
ATOM 1030 C CA . LEU A 1 130 ? 10.293 4.745 -2.871 1.00 98.44 130 LEU A CA 1
ATOM 1031 C C . LEU A 1 130 ? 10.404 5.575 -4.159 1.00 98.44 130 LEU A C 1
ATOM 1033 O O . LEU A 1 130 ? 10.300 5.018 -5.246 1.00 98.44 130 LEU A O 1
ATOM 1037 N N . VAL A 1 131 ? 10.664 6.883 -4.049 1.00 98.75 131 VAL A N 1
ATOM 1038 C CA . VAL A 1 131 ? 10.946 7.747 -5.210 1.00 98.75 131 VAL A CA 1
ATOM 1039 C C . VAL A 1 131 ? 12.161 7.239 -5.989 1.00 98.75 131 VAL A C 1
ATOM 1041 O O . VAL A 1 131 ? 12.049 7.049 -7.196 1.00 98.75 131 VAL A O 1
ATOM 1044 N N . ARG A 1 132 ? 13.284 6.962 -5.308 1.00 98.69 132 ARG A N 1
ATOM 1045 C CA . ARG A 1 132 ? 14.497 6.432 -5.956 1.00 98.69 132 ARG A CA 1
ATOM 1046 C C . ARG A 1 132 ? 14.271 5.063 -6.594 1.00 98.69 132 ARG A C 1
ATOM 1048 O O . ARG A 1 132 ? 14.681 4.868 -7.729 1.00 98.69 132 ARG A O 1
ATOM 1055 N N . ASP A 1 133 ? 13.605 4.151 -5.886 1.00 98.25 133 ASP A N 1
ATOM 1056 C CA . ASP A 1 133 ? 13.299 2.813 -6.407 1.00 98.25 133 ASP A CA 1
ATOM 1057 C C . ASP A 1 133 ? 12.457 2.924 -7.696 1.00 98.25 133 ASP A C 1
ATOM 1059 O O . ASP A 1 133 ? 12.736 2.265 -8.692 1.00 98.25 133 ASP A O 1
ATOM 1063 N N . CYS A 1 134 ? 11.447 3.803 -7.715 1.00 98.62 134 CYS A N 1
ATOM 1064 C CA . CYS A 1 134 ? 10.631 4.029 -8.910 1.00 98.62 134 CYS A CA 1
ATOM 1065 C C . CYS A 1 134 ? 11.434 4.641 -10.068 1.00 98.62 134 CYS A C 1
ATOM 1067 O O . CYS A 1 134 ? 11.186 4.297 -11.220 1.00 98.62 134 CYS A O 1
ATOM 1069 N N . GLU A 1 135 ? 12.365 5.558 -9.790 1.00 98.56 135 GLU A N 1
ATOM 1070 C CA . GLU A 1 135 ? 13.244 6.137 -10.814 1.00 98.56 135 GLU A CA 1
ATOM 1071 C C . GLU A 1 135 ? 14.127 5.066 -11.461 1.00 98.56 135 GLU A C 1
ATOM 1073 O O . GLU A 1 135 ? 14.197 5.015 -12.688 1.00 98.56 135 GLU A O 1
ATOM 1078 N N . GLU A 1 136 ? 14.715 4.177 -10.657 1.00 98.44 136 GLU A N 1
ATOM 1079 C CA . GLU A 1 136 ? 15.523 3.046 -11.127 1.00 98.44 136 GLU A CA 1
ATOM 1080 C C . GLU A 1 136 ? 14.702 2.103 -12.019 1.00 98.44 136 GLU A C 1
ATOM 1082 O O . GLU A 1 136 ? 15.077 1.864 -13.168 1.00 98.44 136 GLU A O 1
ATOM 1087 N N . TYR A 1 137 ? 13.522 1.666 -11.565 1.00 97.88 137 TYR A N 1
ATOM 1088 C CA . TYR A 1 137 ? 12.644 0.813 -12.376 1.00 97.88 137 TYR A CA 1
ATOM 1089 C C . TYR A 1 137 ? 12.220 1.480 -13.690 1.00 97.88 137 TYR A C 1
ATOM 1091 O O . TYR A 1 137 ? 12.238 0.847 -14.744 1.00 97.88 137 TYR A O 1
ATOM 1099 N N . LEU A 1 138 ? 11.894 2.775 -13.672 1.00 98.25 138 LEU A N 1
ATOM 1100 C CA . LEU A 1 138 ? 11.524 3.507 -14.887 1.00 98.25 138 LEU A CA 1
ATOM 1101 C C . LEU A 1 138 ? 12.693 3.665 -15.870 1.00 98.25 138 LEU A C 1
ATOM 1103 O O . LEU A 1 138 ? 12.464 3.799 -17.075 1.00 98.25 138 LEU A O 1
ATOM 1107 N N . GLU A 1 139 ? 13.935 3.712 -15.392 1.00 98.25 139 GLU A N 1
ATOM 1108 C CA . GLU A 1 139 ? 15.122 3.697 -16.251 1.00 98.25 139 GLU A CA 1
ATOM 1109 C C . GLU A 1 139 ? 15.335 2.320 -16.888 1.00 98.25 139 GLU A C 1
ATOM 1111 O O . GLU A 1 139 ? 15.562 2.242 -18.100 1.00 98.25 139 GLU A O 1
ATOM 1116 N N . GLU A 1 140 ? 15.180 1.243 -16.116 1.00 97.06 140 GLU A N 1
ATOM 1117 C CA . GLU A 1 140 ? 15.240 -0.135 -16.619 1.00 97.06 140 GLU A CA 1
ATOM 1118 C C . GLU A 1 140 ? 14.150 -0.412 -17.663 1.00 97.06 140 GLU A C 1
ATOM 1120 O O . GLU A 1 140 ? 14.444 -0.932 -18.742 1.00 97.06 140 GLU A O 1
ATOM 1125 N N . GLU A 1 141 ? 12.907 0.001 -17.397 1.00 96.31 141 GLU A N 1
ATOM 1126 C CA . GLU A 1 141 ? 11.780 -0.104 -18.333 1.00 96.31 141 GLU A CA 1
ATOM 1127 C C . GLU A 1 141 ? 12.106 0.555 -19.682 1.00 96.31 141 GLU A C 1
ATOM 1129 O O . GLU A 1 141 ? 11.905 -0.047 -20.741 1.00 96.31 141 GLU A O 1
ATOM 1134 N N . LYS A 1 142 ? 12.669 1.772 -19.661 1.00 96.44 142 LYS A N 1
ATOM 1135 C CA . LYS A 1 142 ? 13.079 2.491 -20.880 1.00 96.44 142 LYS A CA 1
ATOM 1136 C C . LYS A 1 142 ? 14.202 1.770 -21.618 1.00 96.44 142 LYS A C 1
ATOM 1138 O O . LYS A 1 142 ? 14.182 1.720 -22.848 1.00 96.44 142 LYS A O 1
ATOM 1143 N N . ALA A 1 143 ? 15.186 1.236 -20.896 1.00 97.00 143 ALA A N 1
ATOM 1144 C CA . ALA A 1 143 ? 16.294 0.500 -21.498 1.00 97.00 143 ALA A CA 1
ATOM 1145 C C . ALA A 1 143 ? 15.803 -0.776 -22.203 1.00 97.00 143 ALA A C 1
ATOM 1147 O O . ALA A 1 143 ? 16.204 -1.044 -23.337 1.00 97.00 143 ALA A O 1
ATOM 1148 N N . LEU A 1 144 ? 14.886 -1.517 -21.575 1.00 95.62 144 LEU A N 1
ATOM 1149 C CA . LEU A 1 144 ? 14.252 -2.698 -22.166 1.00 95.62 144 LEU A CA 1
ATOM 1150 C C . LEU A 1 144 ? 13.412 -2.341 -23.396 1.00 95.62 144 LEU A C 1
ATOM 1152 O O . LEU A 1 144 ? 13.477 -3.038 -24.406 1.00 95.62 144 LEU A O 1
ATOM 1156 N N . GLU A 1 145 ? 12.652 -1.246 -23.350 1.00 94.94 145 GLU A N 1
ATOM 1157 C CA . GLU A 1 145 ? 11.864 -0.786 -24.499 1.00 94.94 145 GLU A CA 1
ATOM 1158 C C . GLU A 1 145 ? 12.756 -0.447 -25.707 1.00 94.94 145 GLU A C 1
ATOM 1160 O O . GLU A 1 145 ? 12.399 -0.748 -26.849 1.00 94.94 145 GLU A O 1
ATOM 1165 N N . LEU A 1 146 ? 13.925 0.156 -25.473 1.00 95.81 146 LEU A N 1
ATOM 1166 C CA . LEU A 1 146 ? 14.902 0.447 -26.525 1.00 95.81 146 LEU A CA 1
ATOM 1167 C C . LEU A 1 146 ? 15.495 -0.834 -27.127 1.00 95.81 146 LEU A C 1
ATOM 1169 O O . LEU A 1 146 ? 15.481 -0.975 -28.349 1.00 95.81 146 LEU A O 1
ATOM 1173 N N . ASP A 1 147 ? 15.940 -1.784 -26.300 1.00 96.06 147 ASP A N 1
ATOM 1174 C CA . ASP A 1 147 ? 16.465 -3.079 -26.769 1.00 96.06 147 ASP A CA 1
ATOM 1175 C C . ASP A 1 147 ? 15.415 -3.855 -27.582 1.00 96.06 147 ASP A C 1
ATOM 1177 O O . ASP A 1 147 ? 15.719 -4.400 -28.645 1.00 96.06 147 ASP A O 1
ATOM 1181 N N . LEU A 1 148 ? 14.148 -3.848 -27.152 1.00 94.25 148 LEU A N 1
ATOM 1182 C CA . LEU A 1 148 ? 13.056 -4.463 -27.910 1.00 94.25 148 LEU A CA 1
ATOM 1183 C C . LEU A 1 148 ? 12.863 -3.805 -29.281 1.00 94.25 148 LEU A C 1
ATOM 1185 O O . LEU A 1 148 ? 12.768 -4.515 -30.282 1.00 94.25 148 LEU A O 1
ATOM 1189 N N . LYS A 1 149 ? 12.867 -2.469 -29.354 1.00 94.69 149 LYS A N 1
ATOM 1190 C CA . LYS A 1 149 ? 12.757 -1.737 -30.629 1.00 94.69 149 LYS A CA 1
ATOM 1191 C C . LYS A 1 149 ? 13.919 -2.046 -31.569 1.00 94.69 149 LYS A C 1
ATOM 1193 O O . LYS A 1 149 ? 13.699 -2.268 -32.758 1.00 94.69 149 LYS A O 1
ATOM 1198 N N . GLU A 1 150 ? 15.145 -2.105 -31.054 1.00 94.50 150 GLU A N 1
ATOM 1199 C CA . GLU A 1 150 ? 16.322 -2.471 -31.851 1.00 94.50 150 GLU A CA 1
ATOM 1200 C C . GLU A 1 150 ? 16.203 -3.895 -32.410 1.00 94.50 150 GLU A C 1
ATOM 1202 O O . GLU A 1 150 ? 16.455 -4.124 -33.598 1.00 94.50 150 GLU A O 1
ATOM 1207 N N . ARG A 1 151 ? 15.748 -4.853 -31.594 1.00 94.06 151 ARG A N 1
ATOM 1208 C CA . ARG A 1 151 ? 15.496 -6.234 -32.039 1.00 94.06 151 ARG A CA 1
ATOM 1209 C C . ARG A 1 151 ? 14.405 -6.307 -33.101 1.00 94.06 151 ARG A C 1
ATOM 1211 O O . ARG A 1 151 ? 14.584 -6.997 -34.103 1.00 94.06 151 ARG A O 1
ATOM 1218 N N . GLU A 1 152 ? 13.301 -5.585 -32.924 1.00 93.44 152 GLU A N 1
ATOM 1219 C CA . GLU A 1 152 ? 12.224 -5.498 -33.918 1.00 93.44 152 GLU A CA 1
ATOM 1220 C C . GLU A 1 152 ? 12.717 -4.924 -35.254 1.00 93.44 152 GLU A C 1
ATOM 1222 O O . GLU A 1 152 ? 12.318 -5.394 -36.323 1.00 93.44 152 GLU A O 1
ATOM 1227 N N . GLU A 1 153 ? 13.614 -3.935 -35.224 1.00 92.81 153 GLU A N 1
ATOM 1228 C CA . GLU A 1 153 ? 14.233 -3.389 -36.431 1.00 92.81 153 GLU A CA 1
ATOM 1229 C C . GLU A 1 153 ? 15.166 -4.381 -37.131 1.00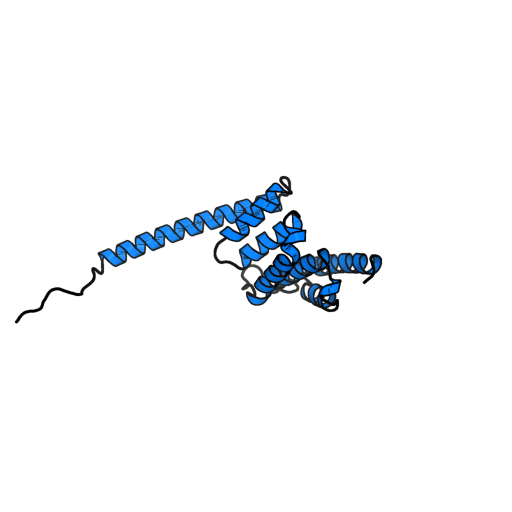 92.81 153 GLU A C 1
ATOM 1231 O O . GLU A 1 153 ? 15.184 -4.422 -38.365 1.00 92.81 153 GLU A O 1
ATOM 1236 N N . ILE A 1 154 ? 15.943 -5.166 -36.379 1.00 92.06 154 ILE A N 1
ATOM 1237 C CA . ILE A 1 154 ? 16.792 -6.229 -36.938 1.00 92.06 154 ILE A CA 1
ATOM 1238 C C . ILE A 1 154 ? 15.915 -7.273 -37.627 1.00 92.06 154 ILE A C 1
ATOM 1240 O O . ILE A 1 154 ? 16.130 -7.554 -38.805 1.00 92.06 154 ILE A O 1
ATOM 1244 N N . ILE A 1 155 ? 14.876 -7.762 -36.944 1.00 91.00 155 ILE A N 1
ATOM 1245 C CA . ILE A 1 155 ? 13.926 -8.731 -37.506 1.00 91.00 155 ILE A CA 1
ATOM 1246 C C . ILE A 1 155 ? 13.316 -8.180 -38.797 1.00 91.00 155 ILE A C 1
ATOM 1248 O O . ILE A 1 155 ? 13.353 -8.847 -39.824 1.00 91.00 155 ILE A O 1
ATOM 1252 N N . ARG A 1 156 ? 12.841 -6.928 -38.798 1.00 91.00 156 ARG A N 1
ATOM 1253 C CA . ARG A 1 156 ? 12.274 -6.287 -39.998 1.00 91.00 156 ARG A CA 1
ATOM 1254 C C . ARG A 1 156 ? 13.261 -6.225 -41.170 1.00 91.00 156 ARG A C 1
ATOM 1256 O O . ARG A 1 156 ? 12.843 -6.324 -42.320 1.00 91.00 156 ARG A O 1
ATOM 1263 N N . LYS A 1 157 ? 14.555 -6.023 -40.902 1.00 88.81 157 LYS A N 1
ATOM 1264 C CA . LYS A 1 157 ? 15.606 -5.999 -41.936 1.00 88.81 157 LYS A CA 1
ATOM 1265 C C . LYS A 1 157 ? 15.930 -7.401 -42.464 1.00 88.81 157 LYS A C 1
ATOM 1267 O O . LYS A 1 157 ? 16.247 -7.526 -43.644 1.00 88.81 157 LYS A O 1
ATOM 1272 N N . GLU A 1 158 ? 15.864 -8.425 -41.616 1.00 87.44 158 GLU A N 1
ATOM 1273 C CA . GLU A 1 158 ? 16.163 -9.822 -41.966 1.00 87.44 158 GLU A CA 1
ATOM 1274 C C . GLU A 1 158 ? 14.982 -10.554 -42.617 1.00 87.44 158 GLU A C 1
ATOM 1276 O O . GLU A 1 158 ? 15.190 -11.442 -43.443 1.00 87.44 158 GLU A O 1
ATOM 1281 N N . THR A 1 159 ? 13.749 -10.150 -42.307 1.00 78.25 159 THR A N 1
ATOM 1282 C CA . THR A 1 159 ? 12.518 -10.623 -42.952 1.00 78.25 159 THR A CA 1
ATOM 1283 C C . THR A 1 159 ? 11.817 -9.464 -43.670 1.00 78.25 159 THR A C 1
ATOM 1285 O O . THR A 1 159 ? 10.799 -8.965 -43.180 1.00 78.25 159 THR A O 1
ATOM 1288 N N . PRO A 1 160 ? 12.346 -8.982 -44.810 1.00 69.75 160 PRO A N 1
ATOM 1289 C CA . PRO A 1 160 ? 11.614 -8.025 -45.630 1.00 69.75 160 PRO A CA 1
ATOM 1290 C C . PRO A 1 160 ? 10.293 -8.662 -46.091 1.00 69.75 160 PRO A C 1
ATOM 1292 O O . PRO A 1 160 ? 10.286 -9.815 -46.512 1.00 69.75 160 PRO A O 1
ATOM 1295 N N . ASP A 1 161 ? 9.181 -7.927 -45.980 1.00 63.16 161 ASP A N 1
ATOM 1296 C CA . ASP A 1 161 ? 7.834 -8.394 -46.336 1.00 63.16 161 ASP A CA 1
ATOM 1297 C C . ASP A 1 161 ? 7.796 -9.046 -47.732 1.00 63.16 161 ASP A C 1
ATOM 1299 O O . ASP A 1 161 ? 7.774 -8.375 -48.766 1.00 63.16 161 ASP A O 1
ATOM 1303 N N . ASP A 1 162 ? 7.724 -10.375 -47.760 1.00 60.91 162 ASP A N 1
ATOM 1304 C CA . ASP A 1 162 ? 7.659 -11.189 -48.972 1.00 60.91 162 ASP A CA 1
ATOM 1305 C C . ASP A 1 162 ? 6.225 -11.250 -49.535 1.00 60.91 162 ASP A C 1
ATOM 1307 O O . ASP A 1 162 ? 5.685 -12.322 -49.784 1.00 60.91 162 ASP A O 1
ATOM 1311 N N . VAL A 1 163 ? 5.548 -10.113 -49.759 1.00 56.22 163 VAL A N 1
ATOM 1312 C CA . VAL A 1 163 ? 4.326 -10.113 -50.593 1.00 56.22 163 VAL A CA 1
ATOM 1313 C C . VAL A 1 163 ? 4.091 -8.782 -51.327 1.00 56.22 163 VAL A C 1
ATOM 1315 O O . VAL A 1 163 ? 3.457 -7.867 -50.807 1.00 56.22 163 VAL A O 1
ATOM 1318 N N . LYS A 1 164 ? 4.495 -8.724 -52.605 1.00 50.66 164 LYS A N 1
ATOM 1319 C CA . LYS A 1 164 ? 3.639 -8.477 -53.798 1.00 50.66 164 LYS A CA 1
ATOM 1320 C C . LYS A 1 164 ? 4.444 -7.866 -54.950 1.00 50.66 164 LYS A C 1
ATOM 1322 O O . LYS A 1 164 ? 4.770 -6.685 -54.938 1.00 50.66 164 LYS A O 1
ATOM 1327 N N . GLY A 1 165 ? 4.615 -8.636 -56.025 1.00 50.44 165 GLY A N 1
ATOM 1328 C CA . GLY A 1 165 ? 5.063 -8.084 -57.305 1.00 50.44 165 GLY A CA 1
ATOM 1329 C C . GLY A 1 165 ? 5.401 -9.125 -58.365 1.00 50.44 165 GLY A C 1
ATOM 1330 O O . GLY A 1 165 ? 6.524 -9.152 -58.843 1.00 50.44 165 GLY A O 1
ATOM 1331 N N . GLY A 1 166 ? 4.452 -9.988 -58.739 1.00 40.59 166 GLY A N 1
ATOM 1332 C CA . GLY A 1 166 ? 4.703 -10.995 -59.772 1.00 40.59 166 GLY A CA 1
ATOM 1333 C C . GLY A 1 166 ? 3.447 -11.639 -60.341 1.00 40.59 166 GLY A C 1
ATOM 1334 O O . GLY A 1 166 ? 3.317 -12.855 -60.309 1.00 40.59 166 GLY A O 1
ATOM 1335 N N . ILE A 1 167 ? 2.517 -10.837 -60.869 1.00 58.00 167 ILE A N 1
ATOM 1336 C CA . ILE A 1 167 ? 1.620 -11.336 -61.918 1.00 58.00 167 ILE A CA 1
ATOM 1337 C C . ILE A 1 167 ? 2.500 -11.514 -63.160 1.00 58.00 167 ILE A C 1
ATOM 1339 O O . ILE A 1 167 ? 2.878 -10.524 -63.784 1.00 58.00 167 ILE A O 1
ATOM 1343 N N . CYS A 1 168 ? 2.834 -12.755 -63.510 1.00 47.72 168 CYS A N 1
ATOM 1344 C CA . CYS A 1 168 ? 3.318 -13.093 -64.845 1.00 47.72 168 CYS A CA 1
ATOM 1345 C C . CYS A 1 168 ? 2.276 -13.974 -65.540 1.00 47.72 168 CYS A C 1
ATOM 1347 O O . CYS A 1 168 ? 1.721 -14.885 -64.933 1.00 47.72 168 CYS A O 1
ATOM 1349 N N . LYS A 1 169 ? 1.996 -13.557 -66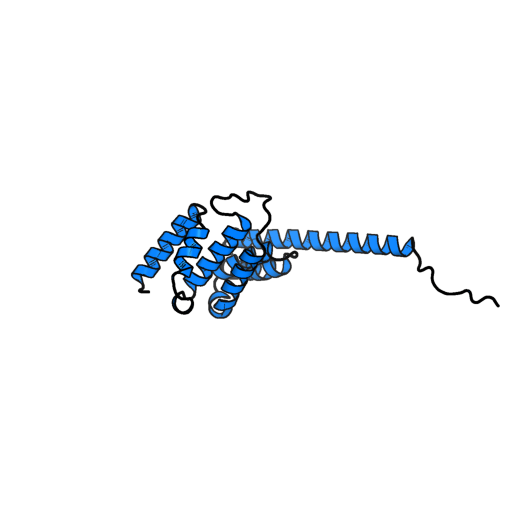.777 1.00 51.88 169 LYS A N 1
ATOM 1350 C CA . LYS A 1 169 ? 0.900 -13.913 -67.685 1.00 51.88 169 LYS A CA 1
ATOM 1351 C C . LYS A 1 169 ? 0.736 -15.398 -67.978 1.00 51.88 169 LYS A C 1
ATOM 1353 O O . LYS A 1 169 ? 1.771 -16.091 -68.059 1.00 51.88 169 LYS A O 1
#

Sequence (169 aa):
MNRTEEIKLLEQLEQWNSKDEYSQCIQAIEAIPEQERGYLLTVKLSRAYSNLAVLGDHGVHGTDGEVDEDLIRHAIDLLESVRTQGENDPYWNSRMGYSCLMAYRSAATAYEYAKCWLALAPDDPAAQKLVRDCEEYLEEEKALELDLKEREEIIRKETPDDVKGGICK

Foldseek 3Di:
DDPVVVVVLVVVLVVCVVQQVLVVLLVVLVVDPPVPCPDPSLLSNLVSLQSCQQQNRNRVQPPPRQGPLVSLVVSLVSLVVCCVVPLLPLSSLLSQLSSCVNNDPASVRSLVSLVSSCVNPVPDVVSVVSNVVNVVRNVVVVVVVVVVVVVVVVVCVVCPPPDDDDPDD

Mean predicted aligned error: 5.48 Å